Protein AF-A0A1S8FG72-F1 (afdb_monomer_lite)

pLDDT: mean 71.94, std 14.05, range [51.53, 95.69]

Sequence (69 aa):
MSTPLTQRKGSIWRTIKAVGWSFVGLRSRGEYEKDVEQLNPVHIVIAALVGVLVFVGGLILLATWVVGK

Foldseek 3Di:
DDDPPPPPPVPVVVVVVVVVCVLLPPPDPDCCVVVVVVDPVVVVVVVSVVSNCCSVVVVVVVVCVVVVD

Structure (mmCIF, N/CA/C/O backbone):
data_AF-A0A1S8FG72-F1
#
_entry.id   AF-A0A1S8FG72-F1
#
loop_
_atom_site.group_PDB
_atom_site.id
_atom_site.type_symbol
_atom_site.label_atom_id
_atom_site.label_alt_id
_atom_site.label_comp_id
_atom_site.label_asym_id
_atom_site.label_entity_id
_atom_site.label_seq_id
_atom_site.pdbx_PDB_ins_code
_atom_site.Cartn_x
_atom_site.Cartn_y
_atom_site.Cartn_z
_atom_site.occupancy
_atom_site.B_iso_or_equiv
_atom_site.auth_seq_id
_atom_site.auth_comp_id
_atom_site.auth_asym_id
_atom_site.auth_atom_id
_atom_site.pdbx_PDB_model_num
ATOM 1 N N . MET A 1 1 ? 3.969 -30.336 36.395 1.00 54.94 1 MET A N 1
ATOM 2 C CA . MET A 1 1 ? 4.106 -29.071 35.644 1.00 54.94 1 MET A CA 1
ATOM 3 C C . MET A 1 1 ? 5.086 -29.312 34.509 1.00 54.94 1 MET A C 1
ATOM 5 O O . MET A 1 1 ? 6.277 -29.398 34.761 1.00 54.94 1 MET A O 1
ATOM 9 N N . SER A 1 2 ? 4.591 -29.512 33.291 1.00 51.75 2 SER A N 1
ATOM 10 C CA . SER A 1 2 ? 5.412 -29.725 32.095 1.00 51.75 2 SER A CA 1
ATOM 11 C C . SER A 1 2 ? 4.882 -28.813 30.999 1.00 51.75 2 SER A C 1
ATOM 13 O O . SER A 1 2 ? 3.876 -29.085 30.352 1.00 51.75 2 SER A O 1
ATOM 15 N N . THR A 1 3 ? 5.540 -27.669 30.864 1.00 63.75 3 THR A N 1
ATOM 16 C CA . THR A 1 3 ? 5.300 -26.680 29.819 1.00 63.75 3 THR A CA 1
ATOM 17 C C . THR A 1 3 ? 5.709 -27.299 28.483 1.00 63.75 3 THR A C 1
ATOM 19 O O . THR A 1 3 ? 6.893 -27.603 28.320 1.00 63.75 3 THR A O 1
ATOM 22 N N . PRO A 1 4 ? 4.812 -27.498 27.500 1.00 59.50 4 PRO A N 1
ATOM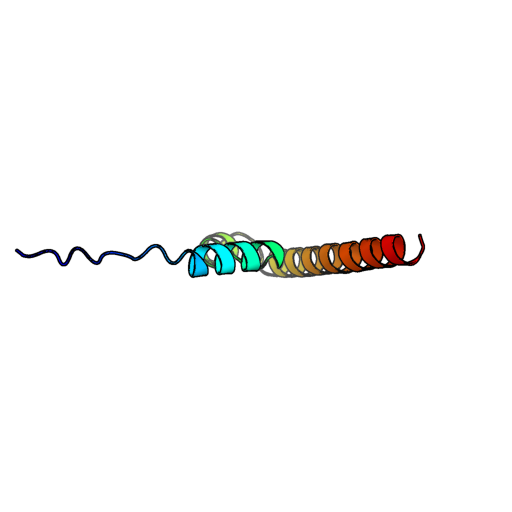 23 C CA . PRO A 1 4 ? 5.274 -27.781 26.155 1.00 59.50 4 PRO A CA 1
ATOM 24 C C . PRO A 1 4 ? 5.947 -26.503 25.654 1.00 59.50 4 PRO A C 1
ATOM 26 O O . PRO A 1 4 ? 5.277 -25.521 25.324 1.00 59.50 4 PRO A O 1
ATOM 29 N N . LEU A 1 5 ? 7.283 -26.498 25.617 1.00 61.88 5 LEU A N 1
ATOM 30 C CA . LEU A 1 5 ? 8.048 -25.537 24.832 1.00 61.88 5 LEU A CA 1
ATOM 31 C C . LEU A 1 5 ? 7.701 -25.807 23.371 1.00 61.88 5 LEU A C 1
ATOM 33 O O . LEU A 1 5 ? 8.391 -26.532 22.660 1.00 61.88 5 LEU A O 1
ATOM 37 N N . THR A 1 6 ? 6.562 -25.266 22.941 1.00 60.66 6 THR A N 1
ATOM 38 C CA . THR A 1 6 ? 6.190 -25.202 21.539 1.00 60.66 6 THR A CA 1
ATOM 39 C C . THR A 1 6 ? 7.279 -24.372 20.895 1.00 60.66 6 THR A C 1
ATOM 41 O O . THR A 1 6 ? 7.262 -23.142 20.970 1.00 60.66 6 THR A O 1
ATOM 44 N N . GLN A 1 7 ? 8.256 -25.057 20.308 1.00 55.56 7 GLN A N 1
ATOM 45 C CA . GLN A 1 7 ? 9.209 -24.503 19.374 1.00 55.56 7 GLN A CA 1
ATOM 46 C C . GLN A 1 7 ? 8.369 -23.902 18.251 1.00 55.56 7 GLN A C 1
ATOM 48 O O . GLN A 1 7 ? 8.021 -24.567 17.275 1.00 55.56 7 GLN A O 1
ATOM 53 N N . ARG A 1 8 ? 7.954 -22.640 18.426 1.00 59.59 8 ARG A N 1
ATOM 54 C CA . ARG A 1 8 ? 7.367 -21.830 17.368 1.00 59.59 8 ARG A CA 1
ATOM 55 C C . ARG A 1 8 ? 8.492 -21.676 16.371 1.00 59.59 8 ARG A C 1
ATOM 57 O O . ARG A 1 8 ? 9.275 -20.737 16.459 1.00 59.59 8 ARG A O 1
ATOM 64 N N . LYS A 1 9 ? 8.596 -22.641 15.455 1.00 56.12 9 LYS A N 1
ATOM 65 C CA . LYS A 1 9 ? 9.392 -22.534 14.244 1.00 56.12 9 LYS A CA 1
ATOM 66 C C . LYS A 1 9 ? 8.948 -21.217 13.640 1.00 56.12 9 LYS A C 1
ATOM 68 O O . LYS A 1 9 ? 7.810 -21.110 13.177 1.00 56.12 9 LYS A O 1
ATOM 73 N N . GLY A 1 10 ? 9.781 -20.190 13.808 1.00 60.53 10 GLY A N 1
ATOM 74 C CA . GLY A 1 10 ? 9.529 -18.863 13.289 1.00 60.53 10 GLY A CA 1
ATOM 75 C C . GLY A 1 10 ? 9.289 -19.068 11.814 1.00 60.53 10 GLY A C 1
ATOM 76 O O . GLY A 1 10 ? 10.200 -19.429 11.073 1.00 60.53 10 GLY A O 1
ATOM 77 N N . SER A 1 11 ? 8.025 -19.013 11.412 1.00 72.94 11 SER A N 1
ATOM 78 C CA . SER A 1 11 ? 7.685 -19.239 10.028 1.00 72.94 11 SER A CA 1
ATOM 79 C C . SER A 1 11 ? 8.142 -17.969 9.338 1.00 72.94 11 SER A C 1
ATOM 81 O O . SER A 1 11 ? 7.434 -16.972 9.335 1.00 72.94 11 SER A O 1
ATOM 83 N N . ILE A 1 12 ? 9.362 -17.986 8.803 1.00 79.56 12 ILE A N 1
ATOM 84 C CA . ILE A 1 12 ? 9.876 -16.966 7.881 1.00 79.56 12 ILE A CA 1
ATOM 85 C C . ILE A 1 12 ? 8.825 -16.721 6.791 1.00 79.56 12 ILE A C 1
ATOM 87 O O . ILE A 1 12 ? 8.592 -15.597 6.372 1.00 79.56 12 ILE A O 1
ATOM 91 N N . TRP A 1 13 ? 8.079 -17.770 6.443 1.00 77.88 13 TRP A N 1
ATOM 92 C CA . TRP A 1 13 ? 6.913 -17.718 5.578 1.00 77.88 13 TRP A CA 1
ATOM 93 C C . TRP A 1 13 ? 5.750 -16.873 6.103 1.00 77.88 13 TRP A C 1
ATOM 95 O O . TRP A 1 13 ? 5.104 -16.171 5.334 1.00 77.88 13 TRP A O 1
ATOM 105 N N . ARG A 1 14 ? 5.511 -16.849 7.414 1.00 72.56 14 ARG A N 1
ATOM 106 C CA . ARG A 1 14 ? 4.598 -15.902 8.069 1.00 72.56 14 ARG A CA 1
ATOM 107 C C . ARG A 1 14 ? 5.150 -14.479 8.048 1.00 72.56 14 ARG A C 1
ATOM 109 O O . ARG A 1 14 ? 4.355 -13.561 7.898 1.00 72.56 14 ARG A O 1
ATOM 116 N N . THR A 1 15 ? 6.465 -14.294 8.157 1.00 73.56 15 THR A N 1
ATOM 117 C CA . THR A 1 15 ? 7.110 -12.976 8.035 1.00 73.56 15 THR A CA 1
ATOM 118 C C . THR A 1 15 ? 6.991 -12.433 6.615 1.00 73.56 15 THR A C 1
ATOM 120 O O . THR A 1 15 ? 6.526 -11.318 6.437 1.00 73.56 15 THR A O 1
ATOM 123 N N . ILE A 1 16 ? 7.292 -13.237 5.598 1.00 81.00 16 ILE A N 1
ATOM 124 C CA . ILE A 1 16 ? 7.160 -12.860 4.184 1.00 81.00 16 ILE A CA 1
ATOM 125 C C . ILE A 1 16 ? 5.695 -12.607 3.831 1.00 81.00 16 ILE A C 1
ATOM 127 O O . ILE A 1 16 ? 5.375 -11.585 3.235 1.00 81.00 16 ILE A O 1
ATOM 131 N N . LYS A 1 17 ? 4.781 -13.478 4.271 1.00 73.19 17 LYS A N 1
ATOM 132 C CA . LYS A 1 17 ? 3.337 -13.270 4.102 1.00 73.19 17 LYS A CA 1
ATOM 133 C C . LYS A 1 17 ? 2.859 -12.000 4.815 1.00 73.19 17 LYS A C 1
ATOM 135 O O . LYS A 1 17 ? 2.027 -11.284 4.274 1.00 73.19 17 LYS A O 1
ATOM 140 N N . ALA A 1 18 ? 3.380 -11.701 6.004 1.00 72.50 18 ALA A N 1
ATOM 141 C CA . ALA A 1 18 ? 3.054 -10.481 6.738 1.00 72.50 18 ALA A CA 1
ATOM 142 C C . ALA A 1 18 ? 3.583 -9.227 6.037 1.00 72.50 18 ALA A C 1
ATOM 144 O O . ALA A 1 18 ? 2.860 -8.244 5.959 1.00 72.50 18 ALA A O 1
ATOM 145 N N . VAL A 1 19 ? 4.801 -9.282 5.503 1.00 68.88 19 VAL A N 1
ATOM 146 C CA . VAL A 1 19 ? 5.419 -8.201 4.729 1.00 68.88 19 VAL A CA 1
ATOM 147 C C . VAL A 1 19 ? 4.670 -7.990 3.410 1.00 68.88 19 VAL A C 1
ATOM 149 O O . VAL A 1 19 ? 4.357 -6.858 3.069 1.00 68.88 19 VAL A O 1
ATOM 152 N N . GLY A 1 20 ? 4.268 -9.061 2.721 1.00 77.12 20 GLY A N 1
ATOM 153 C CA . GLY A 1 20 ? 3.420 -8.988 1.527 1.00 77.12 20 GLY A CA 1
ATOM 154 C C . GLY A 1 20 ? 2.058 -8.339 1.794 1.00 77.12 20 GLY A C 1
ATOM 155 O O . GLY A 1 20 ? 1.631 -7.475 1.034 1.00 77.12 20 GLY A O 1
ATOM 156 N N . TRP A 1 21 ? 1.406 -8.669 2.916 1.00 70.56 21 TRP A N 1
ATOM 157 C CA . TRP A 1 21 ? 0.174 -7.990 3.348 1.00 70.56 21 TRP A CA 1
ATOM 158 C C . TRP A 1 21 ? 0.386 -6.510 3.711 1.00 70.56 21 TRP A C 1
ATOM 160 O O . TRP A 1 21 ? -0.565 -5.732 3.624 1.00 70.56 21 TRP A O 1
ATOM 170 N N . SER A 1 22 ? 1.610 -6.108 4.073 1.00 62.03 22 SER A N 1
ATOM 171 C CA . SER A 1 22 ? 1.973 -4.704 4.303 1.00 62.03 22 SER A CA 1
ATOM 172 C C . SER A 1 22 ? 2.092 -3.894 3.008 1.00 62.03 22 SER A C 1
ATOM 174 O O . SER A 1 22 ? 1.780 -2.711 3.025 1.00 62.03 22 SER A O 1
ATOM 176 N N . PHE A 1 23 ? 2.486 -4.507 1.887 1.00 67.31 23 PHE A N 1
ATOM 177 C CA . PHE A 1 23 ? 2.552 -3.819 0.586 1.00 67.31 23 PHE A CA 1
ATOM 178 C C . PHE A 1 23 ? 1.174 -3.595 -0.044 1.00 67.31 23 PHE A C 1
ATOM 180 O O . PHE A 1 23 ? 0.979 -2.638 -0.781 1.00 67.31 23 PHE A O 1
ATOM 187 N N . VAL A 1 24 ? 0.212 -4.461 0.275 1.00 67.19 24 VAL A N 1
ATOM 188 C CA . VAL A 1 24 ? -1.177 -4.365 -0.201 1.00 67.19 24 VAL A CA 1
ATOM 189 C C . VAL A 1 24 ? -2.019 -3.394 0.650 1.00 67.19 24 VAL A C 1
ATOM 191 O O . VAL A 1 24 ? -3.064 -2.938 0.202 1.00 67.19 24 VAL A O 1
ATOM 194 N N . GLY A 1 25 ? -1.576 -3.043 1.865 1.00 62.56 25 GLY A N 1
ATOM 195 C CA . GLY A 1 25 ? -2.215 -2.009 2.698 1.00 62.56 25 GLY A CA 1
ATOM 196 C C . GLY A 1 25 ? -3.352 -2.480 3.620 1.00 62.56 25 GLY A C 1
ATOM 197 O O . GLY A 1 25 ? -4.051 -1.657 4.199 1.00 62.56 25 GLY A O 1
ATOM 198 N N . LEU A 1 26 ? -3.539 -3.792 3.811 1.00 63.59 26 LEU A N 1
ATOM 199 C CA . LEU A 1 26 ? -4.692 -4.374 4.529 1.00 63.59 26 LEU A CA 1
ATOM 200 C C . LEU A 1 26 ? -4.294 -5.192 5.772 1.00 63.59 26 LEU A C 1
ATOM 202 O O . LEU A 1 26 ? -4.878 -6.237 6.068 1.00 63.59 26 LEU A O 1
ATOM 206 N N . ARG A 1 27 ? -3.291 -4.736 6.532 1.00 61.78 27 ARG A N 1
ATOM 207 C CA . ARG A 1 27 ? -2.899 -5.380 7.799 1.00 61.78 27 ARG A CA 1
ATOM 208 C C . ARG A 1 27 ? -3.166 -4.499 9.020 1.00 61.78 27 ARG A C 1
ATOM 210 O O . ARG A 1 27 ? -2.249 -4.184 9.766 1.00 61.78 27 ARG A O 1
ATOM 217 N N . SER A 1 28 ? -4.432 -4.193 9.285 1.00 55.72 28 SER A N 1
ATOM 218 C CA . SER A 1 28 ? -4.866 -3.832 10.638 1.00 55.72 28 SER A CA 1
ATOM 219 C C . SER A 1 28 ? -6.259 -4.395 10.891 1.00 55.72 28 SER A C 1
ATOM 221 O O . SER A 1 28 ? -7.230 -3.984 10.277 1.00 55.72 28 SER A O 1
ATOM 223 N N . ARG A 1 29 ? -6.345 -5.416 11.744 1.00 54.72 29 ARG A N 1
ATOM 224 C CA . ARG A 1 29 ? -7.607 -5.913 12.320 1.00 54.72 29 ARG A CA 1
ATOM 225 C C . ARG A 1 29 ? -7.612 -5.807 13.850 1.00 54.72 29 ARG A C 1
ATOM 227 O O . ARG A 1 29 ? -8.605 -6.153 14.459 1.00 54.72 29 ARG A O 1
ATOM 234 N N . GLY A 1 30 ? -6.502 -5.386 14.466 1.00 55.62 30 GLY A N 1
ATOM 235 C CA . GLY A 1 30 ? -6.335 -5.410 15.926 1.00 55.62 30 GLY A CA 1
ATOM 236 C C . GLY A 1 30 ? -6.700 -4.100 16.623 1.00 55.62 30 GLY A C 1
ATOM 237 O O . GLY A 1 30 ? -7.202 -4.137 17.736 1.00 55.62 30 GLY A O 1
ATOM 238 N N . GLU A 1 31 ? -6.479 -2.960 15.963 1.00 52.94 31 GLU A N 1
ATOM 239 C CA . GLU A 1 31 ? -6.811 -1.626 16.500 1.00 52.94 31 GLU A CA 1
ATOM 240 C C . GLU A 1 31 ? -8.099 -1.051 15.888 1.00 52.94 31 GLU A C 1
ATOM 242 O O . GLU A 1 31 ? -8.692 -0.132 16.439 1.00 52.94 31 GLU A O 1
ATOM 247 N N . TYR A 1 32 ? -8.604 -1.678 14.816 1.00 51.53 32 TYR A N 1
ATOM 248 C CA . TYR A 1 32 ? -9.863 -1.312 14.163 1.00 51.53 32 TYR A CA 1
ATOM 249 C C . TYR A 1 32 ? -11.049 -1.310 15.132 1.00 51.53 32 TYR A C 1
ATOM 251 O O . TYR A 1 32 ? -11.807 -0.362 15.129 1.00 51.53 32 TYR A O 1
ATOM 259 N N . GLU A 1 33 ? -11.231 -2.315 15.990 1.00 52.44 33 GLU A N 1
ATOM 260 C CA . GLU A 1 33 ? -12.415 -2.346 16.871 1.00 52.44 33 GLU A CA 1
ATOM 261 C C . GLU A 1 33 ? -12.415 -1.242 17.940 1.00 52.44 33 GLU A C 1
ATOM 263 O O . GLU A 1 33 ? -13.480 -0.775 18.325 1.00 52.44 33 GLU A O 1
ATOM 268 N N . LYS A 1 34 ? -11.237 -0.784 18.385 1.00 53.38 34 LYS A N 1
ATOM 269 C CA . LYS A 1 34 ? -11.099 0.289 19.386 1.00 53.38 34 LYS A CA 1
ATOM 270 C C . LYS A 1 34 ? -11.255 1.683 18.775 1.00 53.38 34 LYS A C 1
ATOM 272 O O . LYS A 1 34 ? -11.795 2.572 19.431 1.00 53.38 34 LYS A O 1
ATOM 277 N N . ASP A 1 35 ? -10.822 1.851 17.527 1.00 54.28 35 ASP A N 1
ATOM 278 C CA . ASP A 1 35 ? -10.936 3.116 16.802 1.00 54.28 35 ASP A CA 1
ATOM 279 C C . ASP A 1 35 ? -12.279 3.262 16.077 1.00 54.28 35 ASP A C 1
ATOM 281 O O . ASP A 1 35 ? -12.763 4.376 15.942 1.00 54.28 35 ASP A O 1
ATOM 285 N N . VAL A 1 36 ? -12.936 2.175 15.660 1.00 54.66 36 VAL A N 1
ATOM 286 C CA . VAL A 1 36 ? -14.250 2.205 14.981 1.00 54.66 36 VAL A CA 1
ATOM 287 C C . VAL A 1 36 ? -15.389 2.635 15.919 1.00 54.66 36 VAL A C 1
ATOM 289 O O . VAL A 1 36 ? -16.399 3.155 15.447 1.00 54.66 36 VAL A O 1
ATOM 292 N N . GLU A 1 37 ? -15.228 2.489 17.239 1.00 56.44 37 GLU A N 1
ATOM 293 C CA . GLU A 1 37 ? -16.167 3.051 18.225 1.00 56.44 37 GLU A CA 1
ATOM 294 C C . GLU A 1 37 ? -16.010 4.571 18.417 1.00 56.44 37 GLU A C 1
ATOM 296 O O . GLU A 1 37 ? -16.965 5.230 18.824 1.00 56.44 37 GLU A O 1
ATOM 301 N N . GLN A 1 38 ? -14.841 5.149 18.110 1.00 60.00 38 GLN A N 1
ATOM 302 C CA . GLN A 1 38 ? -14.560 6.585 18.294 1.00 60.00 38 GLN A CA 1
ATOM 303 C C . GLN A 1 38 ? -14.450 7.376 16.976 1.00 60.00 38 GLN A C 1
ATOM 305 O O . GLN A 1 38 ? -14.681 8.585 16.964 1.00 60.00 38 GLN A O 1
ATOM 310 N N . LEU A 1 39 ? -14.133 6.720 15.856 1.00 55.38 39 LEU A N 1
ATOM 311 C CA . LEU A 1 39 ? -13.945 7.298 14.525 1.00 55.38 39 LEU A CA 1
ATOM 312 C C . LEU A 1 39 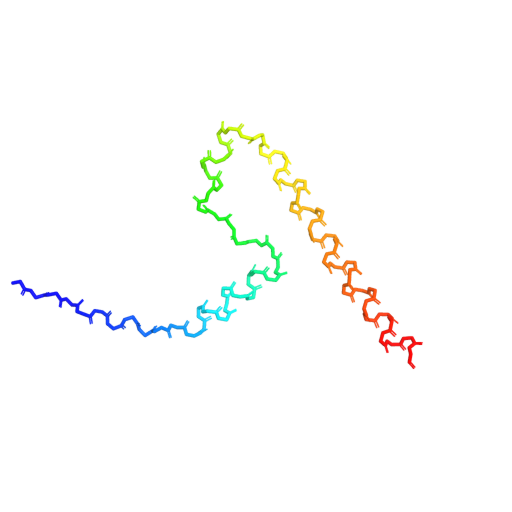? -14.909 6.645 13.530 1.00 55.38 39 LEU A C 1
ATOM 314 O O . LEU A 1 39 ? -15.011 5.426 13.424 1.00 55.38 39 LEU A O 1
ATOM 318 N N . ASN A 1 40 ? -15.615 7.479 12.765 1.00 60.41 40 ASN A N 1
ATOM 319 C CA . ASN A 1 40 ? -16.664 7.039 11.852 1.00 60.41 40 ASN A CA 1
ATOM 320 C C . ASN A 1 40 ? -16.093 6.062 10.791 1.00 60.41 40 ASN A C 1
ATOM 322 O O . ASN A 1 40 ? -15.199 6.461 10.031 1.00 60.41 40 ASN A O 1
ATOM 326 N N . PRO A 1 41 ? -16.598 4.814 10.688 1.00 69.69 41 PRO A N 1
ATOM 327 C CA . PRO A 1 41 ? -16.039 3.748 9.841 1.00 69.69 41 PRO A CA 1
ATOM 328 C C . PRO A 1 41 ? -15.898 4.128 8.360 1.00 69.69 41 PRO A C 1
ATOM 330 O O . PRO A 1 41 ? -15.061 3.578 7.644 1.00 69.69 41 PRO A O 1
ATOM 333 N N . VAL A 1 42 ? -16.668 5.117 7.904 1.00 79.88 42 VAL A N 1
ATOM 334 C CA . VAL A 1 42 ? -16.589 5.691 6.556 1.00 79.88 42 VAL A CA 1
ATOM 335 C C . VAL A 1 42 ? -15.188 6.221 6.230 1.00 79.88 42 VAL A C 1
ATOM 337 O O . VAL A 1 42 ? -14.690 6.002 5.126 1.00 79.88 42 VAL A O 1
ATOM 340 N N . HIS A 1 43 ? -14.522 6.885 7.178 1.00 72.88 43 HIS A N 1
ATOM 341 C CA . HIS A 1 43 ? -13.220 7.511 6.925 1.00 72.88 43 HIS A CA 1
ATOM 342 C C . HIS A 1 43 ? -12.139 6.469 6.621 1.00 72.88 43 HIS A C 1
ATOM 344 O O . HIS A 1 43 ? -11.285 6.663 5.757 1.00 72.88 43 HIS A O 1
ATOM 350 N N . ILE A 1 44 ? -12.231 5.322 7.287 1.00 75.62 44 ILE A N 1
ATOM 351 C CA . ILE A 1 44 ? -11.300 4.215 7.122 1.00 75.62 44 ILE A CA 1
ATOM 352 C C . ILE A 1 44 ? -11.457 3.568 5.739 1.00 75.62 44 ILE A C 1
ATOM 354 O O . ILE A 1 44 ? -10.470 3.267 5.068 1.00 75.62 44 ILE A O 1
ATOM 358 N N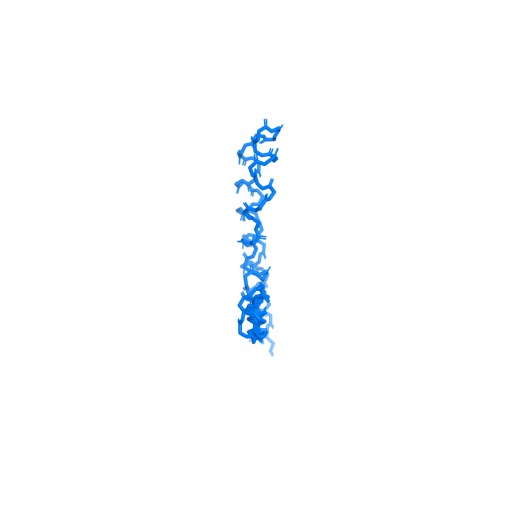 . VAL A 1 45 ? -12.701 3.418 5.277 1.00 75.44 45 VAL A N 1
ATOM 359 C CA . VAL A 1 45 ? -13.011 2.906 3.935 1.00 75.44 45 VAL A CA 1
ATOM 360 C C . VAL A 1 45 ? -12.471 3.843 2.851 1.00 75.44 45 VAL A C 1
ATOM 362 O O . VAL A 1 45 ? -11.869 3.376 1.884 1.00 75.44 45 VAL A O 1
ATOM 365 N N . ILE A 1 46 ? -12.619 5.159 3.029 1.00 82.44 46 ILE A N 1
ATOM 366 C CA . ILE A 1 46 ? -12.080 6.162 2.098 1.00 82.44 46 ILE A CA 1
ATOM 367 C C . ILE A 1 46 ? -10.547 6.100 2.065 1.00 82.44 46 ILE A C 1
ATOM 369 O O . ILE A 1 46 ? -9.966 6.042 0.982 1.00 82.44 46 ILE A O 1
ATOM 373 N N . ALA A 1 47 ? -9.887 6.054 3.225 1.00 79.38 47 ALA A N 1
ATOM 374 C CA . ALA A 1 47 ? -8.430 5.958 3.306 1.00 79.38 47 ALA A CA 1
ATOM 375 C C . ALA A 1 47 ? -7.891 4.683 2.632 1.00 79.38 47 ALA A C 1
ATOM 377 O O . ALA A 1 47 ? -6.896 4.740 1.907 1.00 79.38 47 ALA A O 1
ATOM 378 N N . ALA A 1 48 ? -8.578 3.548 2.804 1.00 77.06 48 ALA A N 1
ATOM 379 C CA . ALA A 1 48 ? -8.230 2.293 2.141 1.00 77.06 48 ALA A CA 1
ATOM 380 C C . ALA A 1 48 ? -8.374 2.385 0.611 1.00 77.06 48 ALA A C 1
ATOM 382 O O . ALA A 1 48 ? -7.470 1.980 -0.119 1.00 77.06 48 ALA A O 1
ATOM 383 N N . LEU A 1 49 ? -9.473 2.964 0.119 1.00 84.50 49 LEU A N 1
ATOM 384 C CA . LEU A 1 49 ? -9.704 3.193 -1.312 1.00 84.50 49 LEU A CA 1
ATOM 385 C C . LEU A 1 49 ? -8.624 4.084 -1.933 1.00 84.50 49 LEU A C 1
ATOM 387 O O . LEU A 1 49 ? -8.063 3.741 -2.974 1.00 84.50 49 LEU A O 1
ATOM 391 N N . VAL A 1 50 ? -8.293 5.197 -1.278 1.00 86.38 50 VAL A N 1
ATOM 392 C CA . VAL A 1 50 ? -7.243 6.115 -1.738 1.00 86.38 50 VAL A CA 1
ATOM 393 C C . VAL A 1 50 ? -5.878 5.426 -1.743 1.00 86.38 50 VAL A C 1
ATOM 395 O O . VAL A 1 50 ? -5.156 5.522 -2.735 1.00 86.38 50 VAL A O 1
ATOM 398 N N . GLY A 1 51 ? -5.538 4.681 -0.687 1.00 82.88 51 GLY A N 1
ATOM 399 C CA . GLY A 1 51 ? -4.278 3.937 -0.607 1.00 82.88 51 GLY A CA 1
ATOM 400 C C . GLY A 1 51 ? -4.104 2.936 -1.754 1.00 82.88 51 GLY A C 1
ATOM 401 O O . GLY A 1 51 ? -3.035 2.871 -2.361 1.00 82.88 51 GLY A O 1
ATOM 402 N N . VAL A 1 52 ? -5.172 2.216 -2.113 1.00 81.25 52 VAL A N 1
ATOM 403 C CA . VAL A 1 52 ? -5.171 1.284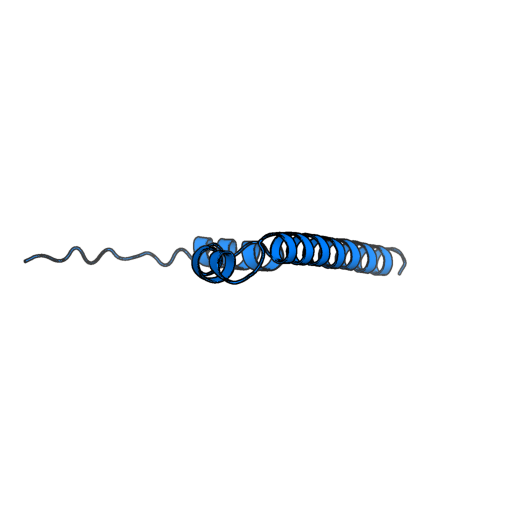 -3.254 1.00 81.25 52 VAL A CA 1
ATOM 404 C C . VAL A 1 52 ? -4.993 2.023 -4.579 1.00 81.25 52 VAL A C 1
ATOM 406 O O . VAL A 1 52 ? -4.177 1.609 -5.402 1.00 81.25 52 VAL A O 1
ATOM 409 N N . LEU A 1 53 ? -5.713 3.128 -4.786 1.00 89.50 53 LEU A N 1
ATOM 410 C CA . LEU A 1 53 ? -5.614 3.915 -6.018 1.00 89.50 53 LEU A CA 1
ATOM 411 C C . LEU A 1 53 ? -4.207 4.480 -6.225 1.00 89.50 53 LEU A C 1
ATOM 413 O O . LEU A 1 53 ? -3.670 4.395 -7.328 1.00 89.50 53 LEU A O 1
ATOM 417 N N . VAL A 1 54 ? -3.589 5.005 -5.165 1.00 89.56 54 VAL A N 1
ATOM 418 C CA . VAL A 1 54 ? -2.216 5.526 -5.206 1.00 89.56 54 VAL A CA 1
ATOM 419 C C . VAL A 1 54 ? -1.215 4.408 -5.493 1.00 89.56 54 VAL A C 1
ATOM 421 O O . VAL A 1 54 ? -0.327 4.588 -6.324 1.00 89.56 54 VAL A O 1
ATOM 424 N N . PHE A 1 55 ? -1.362 3.243 -4.857 1.00 83.31 55 PHE A N 1
ATOM 425 C CA . PHE A 1 55 ? -0.461 2.110 -5.070 1.00 83.31 55 PHE A CA 1
ATOM 426 C C . PHE A 1 55 ? -0.529 1.584 -6.510 1.00 83.31 55 PHE A C 1
ATOM 428 O O . PHE A 1 55 ? 0.496 1.456 -7.180 1.00 83.31 55 PHE A O 1
ATOM 435 N N . VAL A 1 56 ? -1.740 1.340 -7.017 1.00 87.31 56 VAL A N 1
ATOM 436 C CA . VAL A 1 56 ? -1.957 0.857 -8.388 1.00 87.31 56 VAL A CA 1
ATOM 437 C C . VAL A 1 56 ? -1.525 1.906 -9.411 1.00 87.31 56 VAL A C 1
ATOM 439 O O . VAL A 1 56 ? -0.808 1.576 -10.355 1.00 87.31 56 VAL A O 1
ATOM 442 N N . GLY A 1 57 ? -1.897 3.171 -9.206 1.00 93.56 57 GLY A N 1
ATOM 443 C CA . GLY A 1 57 ? -1.471 4.277 -10.062 1.00 93.56 57 GLY A CA 1
ATOM 444 C C . GLY A 1 57 ? 0.051 4.408 -10.114 1.00 93.56 57 GLY A C 1
ATOM 445 O O . GLY A 1 57 ? 0.616 4.523 -11.199 1.00 93.56 57 GLY A O 1
ATOM 446 N N . GLY A 1 58 ? 0.725 4.296 -8.966 1.00 91.44 58 GLY A N 1
ATOM 447 C CA . GLY A 1 58 ? 2.183 4.303 -8.875 1.00 91.4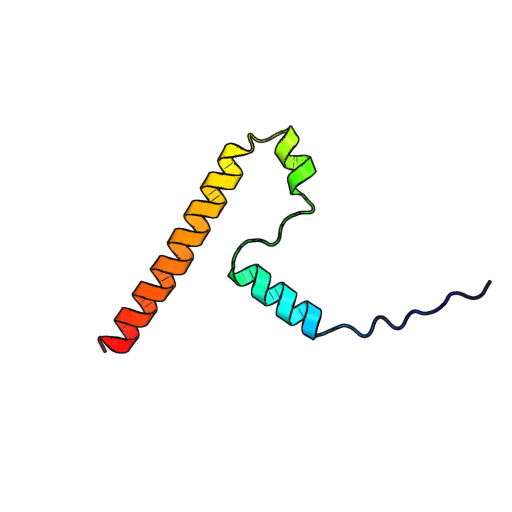4 58 GLY A CA 1
ATOM 448 C C . GLY A 1 58 ? 2.838 3.155 -9.645 1.00 91.44 58 GLY A C 1
ATOM 449 O O . GLY A 1 58 ? 3.805 3.387 -10.365 1.00 91.44 58 GLY A O 1
ATOM 450 N N . LEU A 1 59 ? 2.294 1.935 -9.561 1.00 91.44 59 LEU A N 1
ATOM 451 C CA . LEU A 1 59 ? 2.802 0.786 -10.321 1.00 91.44 59 LEU A CA 1
ATOM 452 C C . LEU A 1 59 ? 2.617 0.955 -11.832 1.00 91.44 59 LEU A C 1
ATOM 454 O O . LEU A 1 59 ? 3.525 0.630 -12.594 1.00 91.44 59 LEU A O 1
ATOM 458 N N . ILE A 1 60 ? 1.472 1.481 -12.271 1.00 93.62 60 ILE A N 1
ATOM 459 C CA . ILE A 1 60 ? 1.213 1.758 -13.692 1.00 93.62 60 ILE A CA 1
ATOM 460 C C . ILE A 1 60 ? 2.174 2.831 -14.201 1.00 93.62 60 ILE A C 1
ATOM 462 O O . ILE A 1 60 ? 2.773 2.671 -15.265 1.00 93.62 60 ILE A O 1
ATOM 466 N N . LEU A 1 61 ? 2.357 3.909 -13.439 1.00 94.50 61 LEU A N 1
ATOM 467 C CA . LEU A 1 61 ? 3.267 4.991 -13.801 1.00 94.50 61 LEU A CA 1
ATOM 468 C C . LEU A 1 61 ? 4.716 4.490 -13.881 1.00 94.50 61 LEU A C 1
ATOM 470 O O . LEU A 1 61 ? 5.426 4.782 -14.838 1.00 94.50 61 LEU A O 1
ATOM 474 N N . LEU A 1 62 ? 5.130 3.668 -12.914 1.00 93.88 62 LEU A N 1
ATOM 475 C CA . LEU A 1 62 ? 6.439 3.022 -12.906 1.00 93.88 62 LEU A CA 1
ATOM 476 C C . LEU A 1 62 ? 6.621 2.116 -14.132 1.00 93.88 62 LEU A C 1
ATOM 478 O O . LEU A 1 62 ? 7.631 2.209 -14.820 1.00 93.88 62 LEU A O 1
ATOM 482 N N . ALA A 1 63 ? 5.648 1.256 -14.428 1.00 92.00 63 ALA A N 1
ATOM 483 C CA . ALA A 1 63 ? 5.723 0.312 -15.540 1.00 92.00 63 ALA A CA 1
ATOM 484 C C . ALA A 1 63 ? 5.756 1.024 -16.899 1.00 92.00 63 ALA A C 1
ATOM 486 O O . ALA A 1 63 ? 6.569 0.687 -17.756 1.00 92.00 63 ALA A O 1
ATOM 487 N N . THR A 1 64 ? 4.904 2.032 -17.082 1.00 93.25 64 THR A N 1
ATOM 488 C CA . THR A 1 64 ? 4.872 2.841 -18.309 1.00 93.25 64 THR A CA 1
ATOM 489 C C . THR A 1 64 ? 6.155 3.648 -18.489 1.00 93.25 64 THR A C 1
ATOM 491 O O . THR A 1 64 ? 6.640 3.755 -19.610 1.00 93.25 64 THR A O 1
ATOM 494 N N . TRP A 1 65 ? 6.760 4.138 -17.405 1.00 95.69 65 TRP A N 1
ATOM 495 C CA . TRP A 1 65 ? 8.073 4.784 -17.438 1.00 95.69 65 TRP A CA 1
ATOM 496 C C . TRP A 1 65 ? 9.208 3.815 -17.806 1.00 95.69 65 TRP A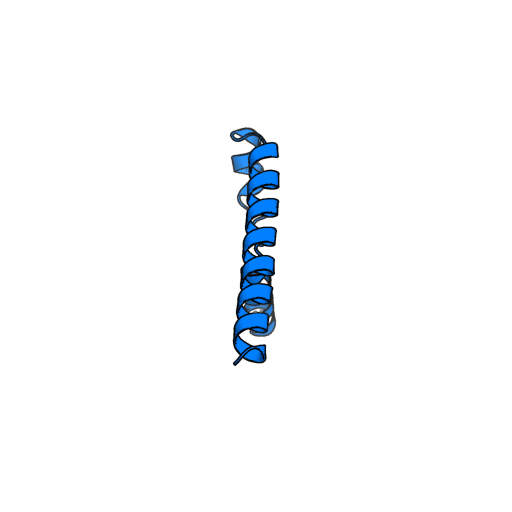 C 1
ATOM 498 O O . TRP A 1 65 ? 10.082 4.180 -18.588 1.00 95.69 65 TRP A O 1
ATOM 508 N N . VAL A 1 66 ? 9.184 2.581 -17.287 1.00 95.06 66 VAL A N 1
ATOM 509 C CA . VAL A 1 66 ? 10.186 1.545 -17.605 1.00 95.06 66 VAL A CA 1
ATOM 510 C C . VAL A 1 66 ? 10.060 1.047 -19.046 1.00 95.06 66 VAL A C 1
ATOM 512 O O . VAL A 1 66 ? 11.078 0.794 -19.671 1.00 95.06 66 VAL A O 1
ATOM 515 N N . VAL A 1 67 ? 8.840 0.892 -19.569 1.00 92.25 67 VAL A N 1
ATOM 516 C CA . VAL A 1 67 ? 8.596 0.416 -20.947 1.00 92.25 67 VAL A CA 1
ATOM 517 C C . VAL A 1 67 ? 8.761 1.528 -21.983 1.00 92.25 67 VAL A C 1
ATOM 519 O O . VAL A 1 67 ? 9.153 1.261 -23.114 1.00 92.25 67 VAL A O 1
ATOM 522 N N . GLY A 1 68 ? 8.426 2.769 -21.624 1.00 80.75 68 GLY A N 1
ATOM 523 C CA . GLY A 1 68 ? 8.575 3.932 -22.500 1.00 80.75 68 GLY A CA 1
ATOM 524 C C . GLY A 1 68 ? 10.014 4.444 -22.629 1.00 80.75 68 GLY A C 1
ATOM 525 O O . GLY A 1 68 ? 10.250 5.375 -23.397 1.00 80.75 68 GLY A O 1
ATOM 526 N N . LYS A 1 69 ? 10.953 3.864 -21.877 1.00 53.25 69 LYS A N 1
ATOM 527 C CA . LYS A 1 69 ? 12.393 4.105 -21.947 1.00 53.25 69 LYS A CA 1
ATOM 528 C C . LYS A 1 69 ? 13.091 2.920 -22.607 1.00 53.25 69 LYS A C 1
ATOM 530 O O . LYS A 1 69 ? 14.034 3.190 -23.382 1.00 53.25 69 LYS A O 1
#

Radius of gyration: 18.97 Å; chains: 1; bounding box: 29×37×58 Å

Secondary structure (DSSP, 8-state):
-----------HHHHHHHHHHHHHT---SSSHHHHHTTS-HHHHHHHHHHHHHHHHHHHHHHHHHHH--